Protein AF-A0A3C0GGN7-F1 (afdb_monomer)

Structure (mmCIF, N/CA/C/O backbone):
data_AF-A0A3C0GGN7-F1
#
_entry.id   AF-A0A3C0GGN7-F1
#
loop_
_atom_site.group_PDB
_atom_site.id
_atom_site.type_symbol
_atom_site.label_atom_id
_atom_site.label_alt_id
_atom_site.label_comp_id
_atom_site.label_asym_id
_atom_site.label_entity_id
_atom_site.label_seq_id
_atom_site.pdbx_PDB_ins_code
_atom_site.Cartn_x
_atom_site.Cartn_y
_atom_site.Cartn_z
_atom_site.occupancy
_atom_site.B_iso_or_equiv
_atom_site.auth_seq_id
_atom_site.auth_comp_id
_atom_site.auth_asym_id
_atom_site.auth_atom_id
_atom_site.pdbx_PDB_model_num
ATOM 1 N N . MET A 1 1 ? 14.617 8.352 -6.938 1.00 62.84 1 MET A N 1
ATOM 2 C CA . MET A 1 1 ? 14.085 7.408 -7.956 1.00 62.84 1 MET A CA 1
ATOM 3 C C . MET A 1 1 ? 14.205 5.954 -7.519 1.00 62.84 1 MET A C 1
ATOM 5 O O . MET A 1 1 ? 13.275 5.202 -7.772 1.00 62.84 1 MET A O 1
ATOM 9 N N . HIS A 1 2 ? 15.300 5.562 -6.859 1.00 80.31 2 HIS A N 1
ATOM 10 C CA . HIS A 1 2 ? 15.497 4.187 -6.389 1.00 80.31 2 HIS A CA 1
ATOM 11 C C . HIS A 1 2 ? 14.588 3.835 -5.201 1.00 80.31 2 HIS A C 1
ATOM 13 O O . HIS A 1 2 ? 14.093 2.718 -5.141 1.00 80.31 2 HIS A O 1
ATOM 19 N N . ASP A 1 3 ? 14.264 4.806 -4.343 1.00 84.06 3 ASP A N 1
ATOM 20 C CA . ASP A 1 3 ? 13.398 4.580 -3.173 1.00 84.06 3 ASP A CA 1
ATOM 21 C C . ASP A 1 3 ? 12.001 4.081 -3.561 1.00 84.06 3 ASP A C 1
ATOM 23 O O . ASP A 1 3 ? 11.516 3.103 -3.014 1.00 84.06 3 ASP A O 1
ATOM 27 N N . GLN A 1 4 ? 11.387 4.667 -4.597 1.00 83.12 4 GLN A N 1
ATOM 28 C CA . GLN A 1 4 ? 10.078 4.223 -5.098 1.00 83.12 4 GLN A CA 1
ATOM 29 C C . GLN A 1 4 ? 10.115 2.790 -5.642 1.00 83.12 4 GLN A C 1
ATOM 31 O O . GLN A 1 4 ? 9.130 2.062 -5.542 1.00 83.12 4 GLN A O 1
ATOM 36 N N . ILE A 1 5 ? 11.242 2.399 -6.243 1.00 85.94 5 ILE A N 1
ATOM 37 C CA . ILE A 1 5 ? 11.444 1.047 -6.765 1.00 85.94 5 ILE A CA 1
ATOM 38 C C . ILE A 1 5 ? 11.598 0.074 -5.595 1.00 85.94 5 ILE A C 1
ATOM 40 O O . ILE A 1 5 ? 10.922 -0.951 -5.561 1.00 85.94 5 ILE A O 1
ATOM 44 N N . PHE A 1 6 ? 12.430 0.427 -4.613 1.00 88.06 6 PHE A N 1
ATOM 45 C CA . PHE A 1 6 ? 12.619 -0.356 -3.398 1.00 88.06 6 PHE A CA 1
ATOM 46 C C . PHE A 1 6 ? 11.302 -0.545 -2.639 1.00 88.06 6 PHE A C 1
ATOM 48 O O . PHE A 1 6 ? 10.945 -1.676 -2.324 1.00 88.06 6 PHE A O 1
ATOM 55 N N . ASP A 1 7 ? 10.539 0.527 -2.423 1.00 86.31 7 ASP A N 1
ATOM 56 C CA . ASP A 1 7 ? 9.255 0.482 -1.722 1.00 86.31 7 ASP A CA 1
ATOM 57 C C . ASP A 1 7 ? 8.256 -0.453 -2.419 1.00 86.31 7 ASP A C 1
ATOM 59 O O . ASP A 1 7 ? 7.563 -1.235 -1.765 1.00 86.31 7 ASP A O 1
ATOM 63 N N . LEU A 1 8 ? 8.192 -0.416 -3.754 1.00 87.88 8 LEU A N 1
ATOM 64 C CA . LEU A 1 8 ? 7.310 -1.289 -4.531 1.00 87.88 8 LEU A CA 1
ATOM 65 C C . LEU A 1 8 ? 7.744 -2.751 -4.499 1.00 87.88 8 LEU A C 1
ATOM 67 O O . LEU A 1 8 ? 6.882 -3.613 -4.399 1.00 87.88 8 LEU A O 1
ATOM 71 N N . VAL A 1 9 ? 9.040 -3.045 -4.557 1.00 88.56 9 VAL A N 1
ATOM 72 C CA . VAL A 1 9 ? 9.539 -4.428 -4.503 1.00 88.56 9 VAL A CA 1
ATOM 73 C C . VAL A 1 9 ? 9.425 -5.002 -3.088 1.00 88.56 9 VAL A C 1
ATOM 75 O O . VAL A 1 9 ? 9.072 -6.165 -2.909 1.00 88.56 9 VAL A O 1
ATOM 78 N N . TYR A 1 10 ? 9.698 -4.187 -2.069 1.00 87.69 10 TYR A N 1
ATOM 79 C CA . TYR A 1 10 ? 9.704 -4.617 -0.674 1.00 87.69 10 TYR A CA 1
ATOM 80 C C . TYR A 1 10 ? 8.288 -4.755 -0.097 1.00 87.69 10 TYR A C 1
ATOM 82 O O . TYR A 1 10 ? 7.964 -5.769 0.522 1.00 87.69 10 TYR A O 1
ATOM 90 N N . TYR A 1 11 ? 7.418 -3.761 -0.312 1.00 86.62 11 TYR A N 1
ATOM 91 C CA . TYR A 1 11 ? 6.049 -3.770 0.222 1.00 86.62 11 TYR A CA 1
ATOM 92 C C . TYR A 1 11 ? 5.011 -4.283 -0.778 1.00 86.62 11 TYR A C 1
ATOM 94 O O . TYR A 1 11 ? 3.962 -4.803 -0.381 1.00 86.62 11 TYR A O 1
ATOM 102 N N . GLY A 1 12 ? 5.268 -4.133 -2.075 1.00 79.62 12 GLY A N 1
ATOM 103 C CA . GLY A 1 12 ? 4.403 -4.637 -3.129 1.00 79.62 12 GLY A CA 1
ATOM 104 C C . GLY A 1 12 ? 4.707 -6.106 -3.406 1.00 79.62 12 GLY A C 1
ATOM 105 O O . GLY A 1 12 ? 5.629 -6.473 -4.126 1.00 79.62 12 GLY A O 1
ATOM 106 N N . LYS A 1 13 ? 3.897 -6.980 -2.813 1.00 80.12 13 LYS A N 1
ATOM 107 C CA . LYS A 1 13 ? 4.030 -8.428 -2.972 1.00 80.12 13 LYS A CA 1
ATOM 108 C C . LYS A 1 13 ? 3.832 -8.814 -4.448 1.00 80.12 13 LYS A C 1
ATOM 110 O O . LYS A 1 13 ? 2.713 -8.734 -4.946 1.00 80.12 13 LYS A O 1
ATOM 115 N N . GLY A 1 14 ? 4.903 -9.246 -5.116 1.00 82.38 14 GLY A N 1
ATOM 116 C CA . GLY A 1 14 ? 4.867 -9.748 -6.496 1.00 82.38 14 GLY A CA 1
ATOM 117 C C . GLY A 1 14 ? 5.419 -8.808 -7.570 1.00 82.38 14 GLY A C 1
ATOM 118 O O . GLY A 1 14 ? 5.324 -9.150 -8.743 1.00 82.38 14 GLY A O 1
ATOM 119 N N . PHE A 1 15 ? 6.006 -7.664 -7.207 1.00 86.19 15 PHE A N 1
ATOM 120 C CA . PHE A 1 15 ? 6.769 -6.858 -8.162 1.00 86.19 15 PHE A CA 1
ATOM 121 C C . PHE A 1 15 ? 8.230 -7.304 -8.194 1.00 86.19 15 PHE A C 1
ATOM 123 O O . PHE A 1 15 ? 8.876 -7.386 -7.148 1.00 86.19 15 PHE A O 1
ATOM 130 N N . THR A 1 16 ? 8.769 -7.566 -9.386 1.00 87.62 16 THR A N 1
ATOM 131 C CA . THR A 1 16 ? 10.216 -7.737 -9.548 1.00 87.62 16 THR A CA 1
ATOM 132 C C . THR A 1 16 ? 10.880 -6.385 -9.782 1.00 87.62 16 THR A C 1
ATOM 134 O O . THR A 1 16 ? 10.253 -5.436 -10.254 1.00 87.62 16 THR A O 1
ATOM 137 N N . TYR A 1 17 ? 12.169 -6.282 -9.452 1.00 86.00 17 TYR A N 1
ATOM 138 C CA . TYR A 1 17 ? 12.935 -5.055 -9.679 1.00 86.00 17 TYR A CA 1
ATOM 139 C C . TYR A 1 17 ? 12.853 -4.598 -11.142 1.00 86.00 17 TYR A C 1
ATOM 141 O O . TYR A 1 17 ? 12.639 -3.417 -11.399 1.00 86.00 17 TYR A O 1
ATOM 149 N N . GLN A 1 18 ? 12.936 -5.552 -12.074 1.00 86.56 18 GLN A N 1
ATOM 150 C CA . GLN A 1 18 ? 12.915 -5.309 -13.512 1.00 86.56 18 GLN A CA 1
ATOM 151 C C . GLN A 1 18 ? 11.559 -4.761 -13.990 1.00 86.56 18 GLN A C 1
ATOM 153 O O . GLN A 1 18 ? 11.509 -3.752 -14.693 1.00 86.56 18 GLN A O 1
ATOM 158 N N . ASP A 1 19 ? 10.452 -5.330 -13.502 1.00 85.38 19 ASP A N 1
ATOM 159 C CA . ASP A 1 19 ? 9.103 -4.848 -13.838 1.00 85.38 19 ASP A CA 1
ATOM 160 C C . ASP A 1 19 ? 8.877 -3.402 -13.374 1.00 85.38 19 ASP A C 1
ATOM 162 O O . ASP A 1 19 ? 8.204 -2.608 -14.035 1.00 85.38 19 ASP A O 1
ATOM 166 N N . VAL A 1 20 ? 9.433 -3.037 -12.215 1.00 87.69 20 VAL A N 1
ATOM 167 C CA . VAL A 1 20 ? 9.265 -1.692 -11.658 1.00 87.69 20 VAL A CA 1
ATOM 168 C C . VAL A 1 20 ? 10.192 -0.697 -12.345 1.00 87.69 20 VAL A C 1
ATOM 170 O O . VAL A 1 20 ? 9.771 0.438 -12.579 1.00 87.69 20 VAL A O 1
ATOM 173 N N . 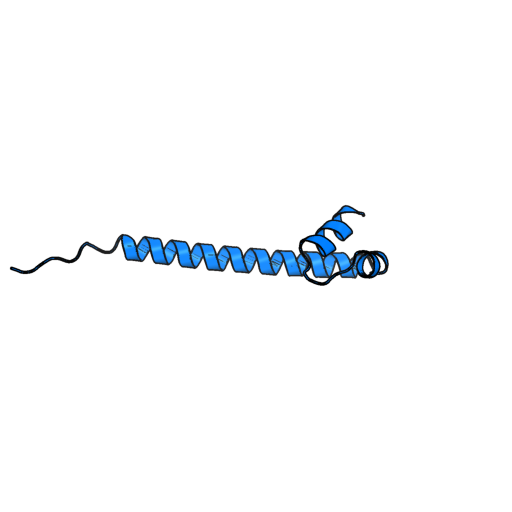THR A 1 21 ? 11.415 -1.083 -12.717 1.00 86.56 21 THR A N 1
ATOM 174 C CA . THR A 1 21 ? 12.320 -0.208 -13.479 1.00 86.56 21 THR A CA 1
ATOM 175 C C . THR A 1 21 ? 11.769 0.147 -14.854 1.00 86.56 21 THR A C 1
ATOM 177 O O . THR A 1 21 ? 11.923 1.297 -15.266 1.00 86.56 21 THR A O 1
ATOM 180 N N . ASP A 1 22 ? 11.038 -0.764 -15.495 1.00 90.38 22 ASP A N 1
ATOM 181 C CA . ASP A 1 22 ? 10.408 -0.517 -16.799 1.00 90.38 22 ASP A CA 1
ATOM 182 C C . ASP A 1 22 ? 9.079 0.255 -16.678 1.00 90.38 22 ASP A C 1
ATOM 184 O O . ASP A 1 22 ? 8.563 0.814 -17.647 1.00 90.38 22 ASP A O 1
ATOM 188 N N . MET A 1 23 ? 8.524 0.354 -15.466 1.00 88.50 23 MET A N 1
ATOM 189 C CA . MET A 1 23 ? 7.252 1.028 -15.216 1.00 88.50 23 MET A CA 1
ATOM 190 C C . MET A 1 23 ? 7.366 2.567 -15.277 1.00 88.50 23 MET A C 1
ATOM 192 O O . MET A 1 23 ? 8.246 3.152 -14.643 1.00 88.50 23 MET A O 1
ATOM 196 N N . PRO A 1 24 ? 6.419 3.272 -15.923 1.00 91.38 24 PRO A N 1
ATOM 197 C CA . PRO A 1 24 ? 6.332 4.728 -15.867 1.00 91.38 24 PRO A CA 1
ATOM 198 C C . PRO A 1 24 ? 6.167 5.282 -14.443 1.00 91.38 24 PRO A C 1
ATOM 200 O O . PRO A 1 24 ? 5.455 4.716 -13.611 1.00 91.38 24 PRO A O 1
ATOM 203 N N . ILE A 1 25 ? 6.743 6.461 -14.183 1.00 88.75 25 ILE A N 1
ATOM 204 C CA . ILE A 1 25 ? 6.742 7.111 -12.857 1.00 88.75 25 ILE A CA 1
ATOM 205 C C . ILE A 1 25 ? 5.320 7.280 -12.293 1.00 88.75 25 ILE A C 1
ATOM 207 O O . ILE A 1 25 ? 5.087 7.011 -11.116 1.00 88.75 25 ILE A O 1
ATOM 211 N N . TYR A 1 26 ? 4.351 7.678 -13.123 1.00 90.12 26 TYR A N 1
ATOM 212 C CA . TYR A 1 26 ? 2.969 7.890 -12.675 1.00 90.12 26 TYR A CA 1
ATOM 213 C C . TYR A 1 26 ? 2.300 6.594 -12.186 1.00 90.12 26 TYR A C 1
ATOM 215 O O . TYR A 1 26 ? 1.546 6.621 -11.212 1.00 90.12 26 TYR A O 1
ATOM 223 N N . LEU A 1 27 ? 2.615 5.449 -12.805 1.00 90.75 27 LEU A N 1
ATOM 224 C CA 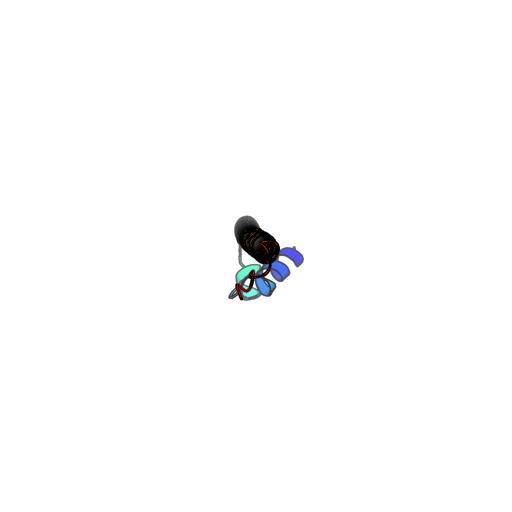. LEU A 1 27 ? 2.114 4.143 -12.370 1.00 90.75 27 LEU A CA 1
ATOM 225 C C . LEU A 1 27 ? 2.751 3.724 -11.049 1.00 90.75 27 LEU A C 1
ATOM 227 O O . LEU A 1 27 ? 2.034 3.286 -10.149 1.00 90.75 27 LEU A O 1
ATOM 231 N N . ARG A 1 28 ? 4.063 3.933 -10.885 1.00 88.94 28 ARG A N 1
ATOM 232 C CA . ARG A 1 28 ? 4.747 3.658 -9.611 1.00 88.94 28 ARG A CA 1
ATOM 233 C C . ARG A 1 28 ? 4.093 4.423 -8.462 1.00 88.94 28 ARG A C 1
ATOM 235 O O . ARG A 1 28 ? 3.742 3.835 -7.443 1.00 88.94 28 ARG A O 1
ATOM 242 N N . VAL A 1 29 ? 3.838 5.717 -8.662 1.00 90.19 29 VAL A N 1
ATOM 243 C CA . VAL A 1 29 ? 3.153 6.569 -7.677 1.00 90.19 29 VAL A CA 1
ATOM 244 C C . VAL A 1 29 ? 1.737 6.064 -7.381 1.00 90.19 29 VAL A C 1
ATOM 246 O O . VAL A 1 29 ? 1.341 5.992 -6.217 1.00 90.19 29 VAL A O 1
ATOM 249 N N . TYR A 1 30 ? 0.975 5.670 -8.406 1.00 92.62 30 TYR A N 1
ATOM 250 C CA . TYR A 1 30 ? -0.362 5.100 -8.224 1.00 92.62 30 TYR A CA 1
ATOM 251 C C . TYR A 1 30 ? -0.343 3.843 -7.337 1.00 92.62 30 TYR A C 1
ATOM 253 O O . TYR A 1 30 ? -1.127 3.748 -6.386 1.00 92.62 30 TYR A O 1
ATO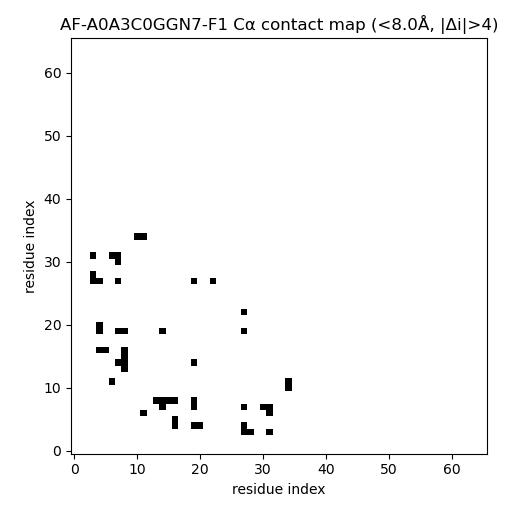M 261 N N . TYR A 1 31 ? 0.563 2.897 -7.601 1.00 90.50 31 TYR A N 1
ATOM 262 C CA . TYR A 1 31 ? 0.662 1.664 -6.818 1.00 90.50 31 TYR A CA 1
ATOM 263 C C . TYR A 1 31 ? 1.118 1.919 -5.381 1.00 90.50 31 TYR A C 1
ATOM 265 O O . TYR A 1 31 ? 0.499 1.391 -4.455 1.00 90.50 31 TYR A O 1
ATOM 273 N N . ILE A 1 32 ? 2.109 2.790 -5.174 1.00 90.69 32 ILE A N 1
ATOM 274 C CA . ILE A 1 32 ? 2.553 3.203 -3.833 1.00 90.69 32 ILE A CA 1
ATOM 275 C C . ILE A 1 32 ? 1.379 3.796 -3.039 1.00 90.69 32 ILE A C 1
ATOM 277 O O . ILE A 1 32 ? 1.128 3.407 -1.897 1.00 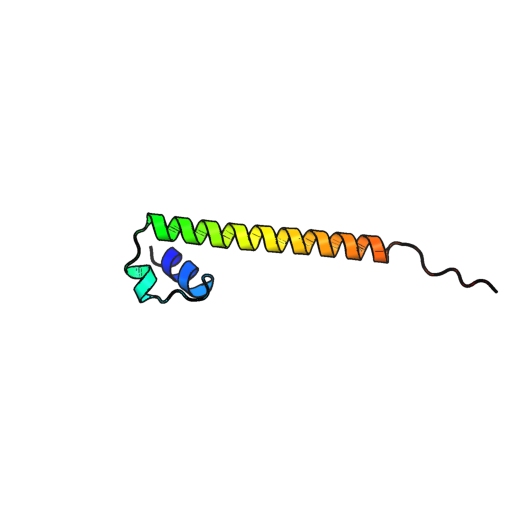90.69 32 ILE A O 1
ATOM 281 N N . ASN A 1 33 ? 0.584 4.674 -3.655 1.00 92.69 33 ASN A N 1
ATOM 282 C CA . ASN A 1 33 ? -0.594 5.260 -3.010 1.00 92.69 33 ASN A CA 1
ATOM 283 C C . ASN A 1 33 ? -1.644 4.207 -2.628 1.00 92.69 33 ASN A C 1
ATOM 285 O O . ASN A 1 33 ? -2.263 4.296 -1.563 1.00 92.69 33 ASN A O 1
ATOM 289 N N . LYS A 1 34 ? -1.835 3.189 -3.471 1.00 92.06 34 LYS A N 1
ATOM 290 C CA . LYS A 1 34 ? -2.773 2.093 -3.207 1.00 92.06 34 LYS A CA 1
ATOM 291 C C . LYS A 1 34 ? -2.299 1.199 -2.061 1.00 92.06 34 LYS A C 1
ATOM 293 O O . LYS A 1 34 ? -3.100 0.875 -1.185 1.00 92.06 34 LYS A O 1
ATOM 298 N N . ILE A 1 35 ? -1.007 0.877 -2.021 1.00 90.56 35 ILE A N 1
ATOM 299 C CA . ILE A 1 35 ? -0.372 0.144 -0.917 1.00 90.56 35 ILE A CA 1
ATOM 300 C C . ILE A 1 35 ? -0.550 0.921 0.395 1.00 90.56 35 ILE A C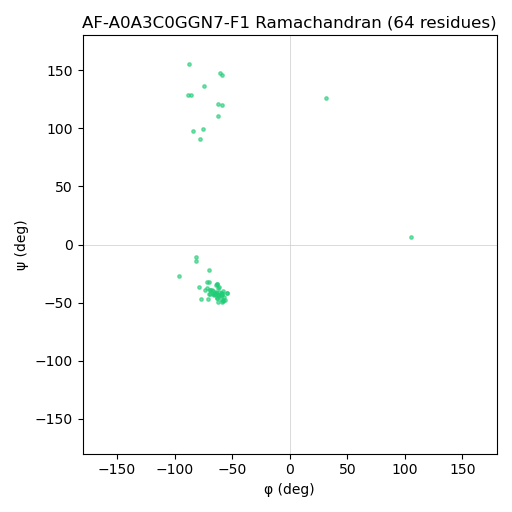 1
ATOM 302 O O . ILE A 1 35 ? -1.068 0.378 1.371 1.00 90.56 35 ILE A O 1
ATOM 306 N N . ASN A 1 36 ? -0.245 2.220 0.393 1.00 92.31 36 ASN A N 1
ATOM 307 C CA . ASN A 1 36 ? -0.429 3.092 1.554 1.00 92.31 36 ASN A CA 1
ATOM 308 C C . ASN A 1 36 ? -1.880 3.121 2.050 1.00 92.31 36 ASN A C 1
ATOM 310 O O . ASN A 1 36 ? -2.127 3.116 3.257 1.00 92.31 36 ASN A O 1
ATOM 314 N N . LYS A 1 37 ? -2.856 3.134 1.135 1.00 94.50 37 LYS A N 1
ATOM 315 C CA . LYS A 1 37 ? -4.278 3.072 1.493 1.00 94.50 37 LYS A CA 1
ATOM 316 C C . LYS A 1 37 ? -4.628 1.752 2.185 1.00 94.50 37 LYS A C 1
ATOM 318 O O . LYS A 1 37 ? -5.248 1.781 3.243 1.00 94.50 37 LYS A O 1
ATOM 323 N N . ILE A 1 38 ? -4.165 0.624 1.646 1.00 92.69 38 ILE A N 1
ATOM 324 C CA . ILE A 1 38 ? -4.386 -0.702 2.242 1.00 92.69 38 ILE A CA 1
ATOM 325 C C . ILE A 1 38 ? -3.795 -0.767 3.655 1.00 92.69 38 ILE A C 1
ATOM 327 O O . ILE A 1 38 ? -4.481 -1.199 4.578 1.00 92.69 38 ILE A O 1
ATOM 331 N N . PHE A 1 39 ? -2.559 -0.302 3.859 1.00 90.94 39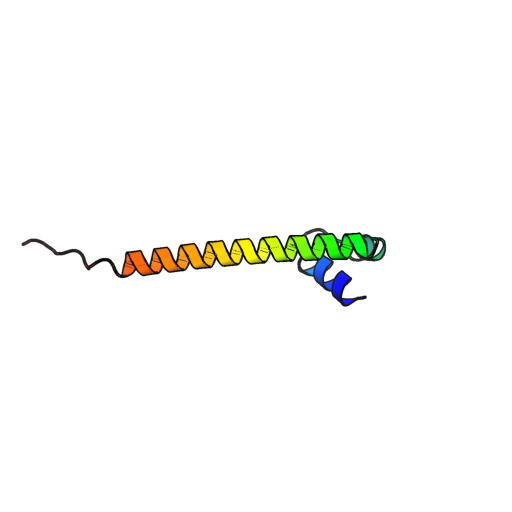 PHE A N 1
ATOM 332 C CA . PHE A 1 39 ? -1.948 -0.278 5.193 1.00 90.94 39 PHE A CA 1
ATOM 333 C C . PHE A 1 39 ? -2.724 0.601 6.177 1.00 90.94 39 PHE A C 1
ATOM 335 O O . PHE A 1 39 ? -2.991 0.174 7.300 1.00 90.94 39 PHE A O 1
ATOM 342 N N . LYS A 1 40 ? -3.155 1.796 5.753 1.00 94.69 40 LYS A N 1
ATOM 343 C CA . LYS A 1 40 ? -3.996 2.676 6.581 1.00 94.69 40 LYS A CA 1
ATOM 344 C C . LYS A 1 40 ? -5.308 2.001 6.976 1.00 94.69 40 LYS A C 1
ATOM 346 O O . LYS A 1 40 ? -5.712 2.101 8.133 1.00 94.69 40 LYS A O 1
ATOM 351 N N . ASP A 1 41 ? -5.960 1.311 6.048 1.00 94.69 41 ASP A N 1
ATOM 352 C CA . ASP A 1 41 ? -7.230 0.635 6.313 1.00 94.69 41 ASP A CA 1
ATOM 353 C C . ASP A 1 41 ? -7.046 -0.576 7.243 1.00 94.69 41 ASP A C 1
ATOM 355 O O . ASP A 1 41 ? -7.837 -0.758 8.171 1.00 94.69 41 ASP A O 1
ATOM 359 N N . LYS A 1 42 ? -5.958 -1.345 7.084 1.00 92.38 42 LYS A N 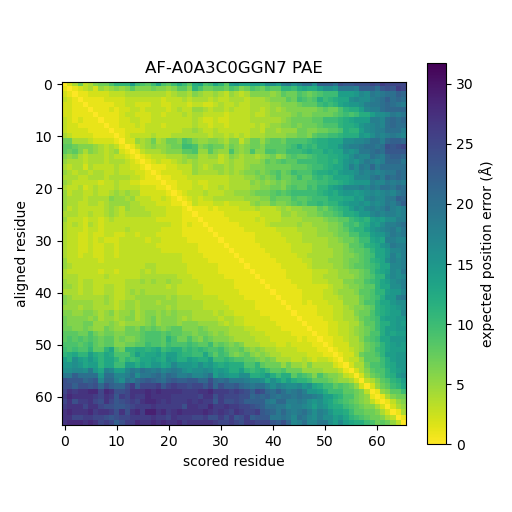1
ATOM 360 C CA . LYS A 1 42 ? -5.599 -2.444 7.999 1.00 92.38 42 LYS A CA 1
ATOM 361 C C . LYS A 1 42 ? -5.311 -1.941 9.414 1.00 92.38 42 LYS A C 1
ATOM 363 O O . LYS A 1 42 ? -5.857 -2.493 10.366 1.00 92.38 42 LYS A O 1
ATOM 368 N N . ASN A 1 43 ? -4.536 -0.865 9.554 1.00 93.75 43 ASN A N 1
ATOM 369 C CA . ASN A 1 43 ? -4.239 -0.269 10.858 1.00 93.75 43 ASN A CA 1
ATOM 370 C C . ASN A 1 43 ? -5.515 0.238 11.538 1.00 93.75 43 ASN A C 1
ATOM 372 O O . ASN A 1 43 ? -5.756 -0.069 12.701 1.00 93.75 43 ASN A O 1
ATOM 376 N N . LYS A 1 44 ? -6.393 0.927 10.798 1.00 95.31 44 LYS A N 1
ATOM 377 C CA . LYS A 1 44 ? -7.696 1.367 11.320 1.00 95.31 44 LYS A CA 1
ATOM 378 C C . LYS A 1 44 ? -8.568 0.197 11.774 1.00 95.31 44 LYS A C 1
ATOM 380 O O . LYS A 1 44 ? -9.233 0.305 12.802 1.00 95.31 44 LYS A O 1
ATOM 385 N N . ALA A 1 45 ? -8.600 -0.902 11.021 1.00 93.31 45 ALA A N 1
ATOM 386 C CA . ALA A 1 45 ? -9.351 -2.096 11.405 1.00 93.31 45 ALA A CA 1
ATOM 387 C C . ALA A 1 45 ? -8.784 -2.731 12.686 1.00 93.31 45 ALA A C 1
ATOM 389 O O . ALA A 1 45 ? -9.542 -3.075 13.591 1.00 93.31 45 ALA A O 1
ATOM 390 N N . GLN A 1 46 ? -7.457 -2.813 12.798 1.00 92.75 46 GLN A N 1
ATOM 391 C CA . GLN A 1 46 ? -6.782 -3.341 13.980 1.00 92.75 46 GLN A CA 1
ATOM 392 C C . GLN A 1 46 ? -6.990 -2.454 15.215 1.00 92.75 46 GLN A C 1
ATOM 394 O O . GLN A 1 46 ? -7.290 -2.959 16.292 1.00 92.75 46 GLN A O 1
ATOM 399 N N . GLU A 1 47 ? -6.910 -1.130 15.071 1.00 93.25 47 GLU A N 1
ATOM 400 C CA . GLU A 1 47 ? -7.206 -0.190 16.158 1.00 93.25 47 GLU A CA 1
ATOM 401 C C . GLU A 1 47 ? -8.650 -0.309 16.652 1.00 93.25 47 GLU A C 1
ATOM 403 O O . GLU A 1 47 ? -8.892 -0.258 17.859 1.00 93.25 47 GLU A O 1
ATOM 408 N N . LYS A 1 48 ? -9.615 -0.478 15.738 1.00 93.06 48 LYS A N 1
ATOM 409 C CA . LYS A 1 48 ? -11.020 -0.715 16.099 1.00 93.06 48 LYS A CA 1
ATOM 410 C C . LYS A 1 48 ? -11.180 -2.020 16.876 1.00 93.06 48 LYS A C 1
ATOM 412 O O . LYS A 1 48 ? -11.747 -1.996 17.965 1.00 93.06 48 LYS A O 1
ATOM 417 N N . ALA A 1 49 ? -10.606 -3.115 16.378 1.00 90.75 49 ALA A N 1
ATOM 418 C CA . ALA A 1 49 ? -10.641 -4.409 17.057 1.00 90.75 49 ALA A CA 1
ATOM 419 C C . ALA A 1 49 ? -10.008 -4.342 18.460 1.00 90.75 49 ALA A C 1
ATOM 421 O O . ALA A 1 49 ? -10.578 -4.847 19.426 1.00 90.75 49 ALA A O 1
ATOM 422 N N . ASN A 1 50 ? -8.874 -3.649 18.602 1.00 89.56 50 ASN A N 1
ATOM 423 C CA . ASN A 1 50 ? -8.206 -3.465 19.891 1.00 89.5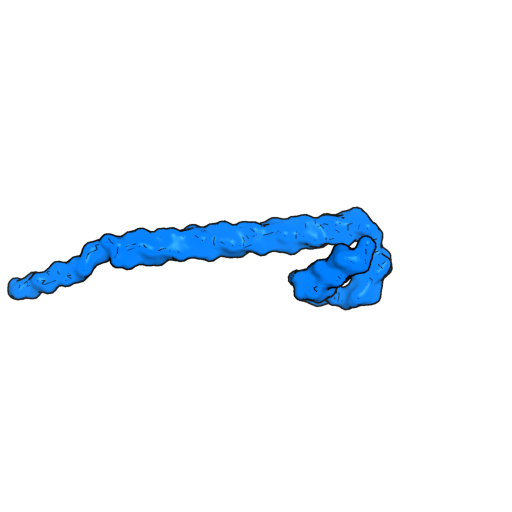6 50 ASN A CA 1
ATOM 424 C C . ASN A 1 50 ? -9.054 -2.639 20.872 1.00 89.56 50 ASN A C 1
ATOM 426 O O . ASN A 1 50 ? -9.151 -2.989 22.049 1.00 89.56 50 ASN A O 1
ATOM 430 N N . LYS A 1 51 ? -9.699 -1.563 20.400 1.00 89.38 51 LYS A N 1
ATOM 431 C CA . LYS A 1 51 ? -10.608 -0.741 21.220 1.00 89.38 51 LYS A CA 1
ATOM 432 C C . LYS A 1 51 ? -11.834 -1.534 21.682 1.00 89.38 51 LYS A C 1
ATOM 434 O O . LYS A 1 51 ? -12.227 -1.416 22.841 1.00 89.38 51 LYS A O 1
ATOM 439 N N . GLU A 1 52 ? -12.410 -2.360 20.812 1.00 86.31 52 GLU A N 1
ATOM 440 C CA . GLU A 1 52 ? -13.533 -3.246 21.149 1.00 86.31 52 GLU A CA 1
ATOM 441 C C . GLU A 1 52 ? -13.136 -4.357 22.132 1.00 86.31 52 GLU A C 1
ATOM 443 O O . GLU A 1 52 ? -13.886 -4.676 23.056 1.00 86.31 52 GLU A O 1
ATOM 448 N N . ALA A 1 53 ? -11.942 -4.934 21.983 1.00 82.50 53 ALA A N 1
ATOM 449 C CA . ALA A 1 53 ? -11.419 -5.912 22.933 1.00 82.50 53 ALA A CA 1
ATOM 450 C C . ALA A 1 53 ? -11.197 -5.284 24.320 1.00 82.50 53 ALA A C 1
ATOM 452 O O . ALA A 1 53 ? -11.553 -5.877 25.341 1.00 82.50 53 ALA A O 1
ATOM 453 N N . GLN A 1 54 ? -10.668 -4.056 24.365 1.00 81.00 54 GLN A N 1
ATOM 454 C CA . GLN A 1 54 ? -10.433 -3.331 25.613 1.00 81.00 54 GLN A CA 1
ATOM 455 C C . GLN A 1 54 ? -11.734 -2.880 26.297 1.00 81.00 54 GLN A C 1
ATOM 457 O O . GLN A 1 54 ? -11.797 -2.824 27.525 1.00 81.00 54 GLN A O 1
ATOM 462 N N . SER A 1 55 ? -12.785 -2.556 25.538 1.00 76.44 55 SER A N 1
ATOM 463 C CA . SER A 1 55 ? -14.088 -2.213 26.120 1.00 76.44 55 SER A CA 1
ATOM 464 C C . SER A 1 55 ? -14.799 -3.442 26.695 1.00 76.44 55 SER A C 1
ATOM 466 O O . SER A 1 55 ? -15.371 -3.351 27.782 1.00 76.44 55 SER A O 1
ATOM 4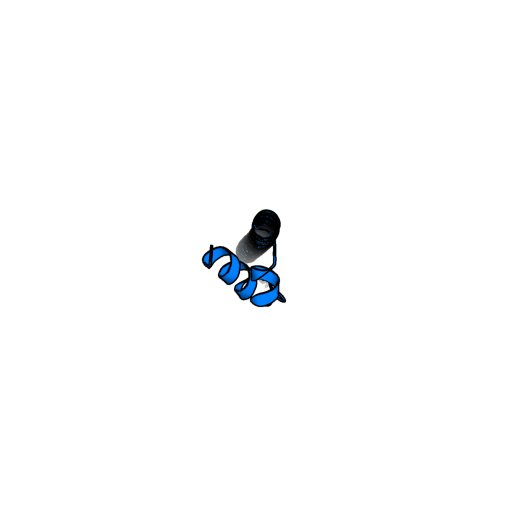68 N N . LYS A 1 56 ? -14.695 -4.608 26.038 1.00 72.06 56 LYS A N 1
ATOM 469 C CA . LYS A 1 56 ? -15.233 -5.883 26.547 1.00 72.06 56 LYS A CA 1
ATOM 470 C C . LYS A 1 56 ? -14.521 -6.370 27.808 1.00 72.06 56 LYS A C 1
ATOM 472 O O . LYS A 1 56 ? -15.193 -6.830 28.723 1.00 72.06 56 LYS A O 1
ATOM 477 N N . SER A 1 57 ? -13.198 -6.235 27.908 1.00 65.25 57 SER A N 1
ATOM 478 C CA . SER A 1 57 ? -12.459 -6.666 29.109 1.00 65.25 57 SER A CA 1
ATOM 479 C C . SER A 1 57 ? -12.729 -5.792 30.342 1.00 65.25 57 SER A C 1
ATOM 481 O O . SER A 1 57 ? -12.567 -6.248 31.472 1.00 65.25 57 SER A O 1
ATOM 483 N N . ARG A 1 58 ? -13.192 -4.550 30.146 1.00 64.81 58 ARG A N 1
ATOM 484 C CA . ARG A 1 58 ? -13.643 -3.651 31.224 1.00 64.81 58 ARG A CA 1
ATOM 485 C C . ARG A 1 58 ? -15.076 -3.933 31.695 1.00 64.81 58 ARG A C 1
ATOM 487 O O . ARG A 1 58 ? -15.489 -3.400 32.727 1.00 64.81 58 ARG A O 1
ATOM 494 N N . ALA A 1 59 ? -15.842 -4.761 30.983 1.00 64.69 59 ALA A N 1
ATOM 495 C CA . ALA A 1 59 ? -17.184 -5.155 31.396 1.00 64.69 59 ALA A CA 1
ATOM 496 C C . ALA A 1 59 ? -17.112 -6.226 32.502 1.00 64.69 59 ALA A C 1
ATOM 498 O O . ALA A 1 59 ? -17.034 -7.412 32.221 1.00 64.69 59 ALA A O 1
ATOM 499 N N . ARG A 1 60 ? -17.108 -5.737 33.752 1.00 65.69 60 ARG A N 1
ATOM 500 C CA . ARG A 1 60 ? -17.436 -6.358 35.057 1.00 65.69 60 ARG A CA 1
ATOM 501 C C . ARG A 1 60 ? -17.155 -7.868 35.251 1.00 65.69 60 ARG A C 1
ATOM 503 O O . ARG A 1 60 ? -17.743 -8.693 34.558 1.00 65.69 60 ARG A O 1
ATOM 510 N N . PRO A 1 61 ? -16.398 -8.255 36.302 1.00 71.56 61 PRO A N 1
ATOM 511 C CA . PRO A 1 61 ? -16.169 -9.663 36.610 1.00 71.56 61 PRO A CA 1
ATOM 512 C C . PRO A 1 61 ? -17.496 -10.387 36.909 1.00 71.56 61 PRO A C 1
ATOM 514 O O . PRO A 1 61 ? -18.426 -9.770 37.448 1.00 71.56 61 PRO A O 1
ATOM 517 N N . PRO A 1 62 ? -17.602 -11.686 36.573 1.00 72.62 62 PRO A N 1
ATOM 518 C CA . PRO A 1 62 ? -18.820 -12.453 36.783 1.00 72.62 62 PRO A CA 1
ATOM 519 C C . PRO A 1 62 ? -19.140 -12.509 38.279 1.00 72.62 62 PRO A C 1
ATOM 521 O O . PRO A 1 62 ? -18.346 -12.976 39.096 1.00 72.62 62 PRO A O 1
ATOM 524 N N . ARG A 1 63 ? -20.323 -12.011 38.649 1.00 76.25 63 ARG A N 1
ATOM 525 C CA . ARG A 1 63 ? -20.822 -12.077 40.024 1.00 76.25 63 ARG A CA 1
ATOM 526 C C . ARG A 1 63 ? -21.295 -13.504 40.294 1.00 76.25 63 ARG A C 1
ATOM 528 O O . ARG A 1 63 ? -22.406 -13.861 39.909 1.00 76.25 63 ARG A O 1
ATOM 535 N N . PHE A 1 64 ? -20.465 -14.303 40.962 1.00 79.38 64 PHE A N 1
ATOM 536 C CA . PHE A 1 64 ? -20.883 -15.602 41.488 1.00 79.38 64 PHE A CA 1
ATOM 537 C C . PHE A 1 64 ? -22.056 -15.404 42.461 1.00 79.38 64 PHE A C 1
ATOM 539 O O . PHE A 1 64 ? -21.940 -14.667 43.445 1.00 79.38 64 PHE A O 1
ATOM 546 N N . LYS A 1 65 ? -23.205 -16.021 42.163 1.00 74.88 65 LYS A N 1
ATOM 547 C CA . LYS A 1 65 ? -24.311 -16.159 43.117 1.00 74.88 65 LYS A CA 1
ATOM 548 C C . LYS A 1 65 ? -24.045 -17.407 43.963 1.00 74.88 65 LYS A C 1
ATOM 550 O O . LYS A 1 65 ? -23.721 -18.449 43.400 1.00 74.88 65 LYS A O 1
ATOM 555 N N . ARG A 1 66 ? -24.110 -17.234 45.285 1.00 72.62 66 ARG A N 1
ATOM 556 C CA . ARG A 1 66 ? -24.117 -18.321 46.271 1.00 72.62 66 ARG A CA 1
ATOM 557 C C . ARG A 1 66 ? -25.480 -18.991 46.293 1.00 72.62 66 ARG A C 1
ATOM 559 O O . ARG A 1 66 ? -26.466 -18.256 46.052 1.00 72.62 66 ARG A O 1
#

Secondary structure (DSSP, 8-state):
-HHHHHHHHHHSTT--HHHHHHS-HHHHHHHHHHHHHHHHHHHHHHHHHHHHHHHHHTS-------

Solvent-accessible surface area (backbone atoms only — not comparable to full-atom values): 4008 Å² total; per-residue (Å²): 119,65,63,65,47,50,51,40,42,73,72,35,88,86,48,49,70,67,64,48,72,74,45,57,69,70,56,54,52,52,52,53,53,51,53,52,48,52,53,53,53,51,51,54,50,50,53,50,52,51,52,52,54,55,55,55,74,67,58,69,82,85,79,81,81,131

Sequence (66 aa):
MHDQIFDLVYYGKGFTYQDVTDMPIYLRVYYINKINKIFKDKNKAQEKANKEAQSKSRARPPRFKR

Mean predicted aligned error: 8.31 Å

pLDDT: mean 85.26, std 8.38, range [62.84, 95.31]

Foldseek 3Di:
DVVLLCCCPVQVPPDDSVNSVPDDPVVSVVVSVVSVVVVVVVVVVVVVVVVVVVVVVPPDDDDDDD

Radius of gyration: 21.19 Å; Cα contacts (8 Å, |Δi|>4): 25; chains: 1; bounding box: 40×26×63 Å